Protein AF-A0A2A4XUD4-F1 (afdb_monomer_lite)

Radius of gyration: 31.16 Å; chains: 1; bounding box: 104×44×45 Å

Foldseek 3Di:
DLVVVCVVQVVAQPPNRDGDDDDDDAQVCLVVQLSNCLVVVHHDDDDDDPPRHHPDDRPDHDHDVDDDDPDDPDDPDPPDPPDPDDDDDPDDDDDDDDD

pLDDT: mean 74.46, std 14.63, range [39.81, 90.88]

Secondary structure (DSSP, 8-state):
-HHHHHHHHTTSS-TT----------GGGHHHHHHHHHHHTSPPPP---TT---SSPPPPP----S-----PPPPP----------S------------

Structure (mmCIF, N/CA/C/O backbone):
data_AF-A0A2A4XUD4-F1
#
_entry.id   AF-A0A2A4XUD4-F1
#
loop_
_atom_site.group_PDB
_atom_site.id
_atom_site.type_symbol
_atom_site.label_atom_id
_atom_site.label_alt_id
_atom_site.label_comp_id
_atom_site.label_asym_id
_atom_site.label_entity_id
_atom_site.label_seq_id
_atom_site.pdbx_PDB_ins_code
_atom_site.Cartn_x
_atom_site.Cartn_y
_atom_site.Cartn_z
_atom_site.occupancy
_atom_site.B_iso_or_equiv
_atom_site.auth_seq_id
_atom_site.auth_comp_id
_atom_site.auth_asym_id
_atom_site.auth_atom_id
_atom_site.pdbx_PDB_model_num
ATOM 1 N N . VAL A 1 1 ? 3.658 8.455 -0.691 1.00 67.44 1 VAL A N 1
ATOM 2 C CA . VAL A 1 1 ? 2.889 7.699 -1.723 1.00 67.44 1 VAL A CA 1
ATOM 3 C C . VAL A 1 1 ? 2.157 6.540 -1.074 1.00 67.44 1 VAL A C 1
ATOM 5 O O . VAL A 1 1 ? 0.948 6.453 -1.224 1.00 67.44 1 VAL A O 1
ATOM 8 N N . ALA A 1 2 ? 2.845 5.697 -0.297 1.00 75.06 2 ALA A N 1
ATOM 9 C CA . ALA A 1 2 ? 2.193 4.618 0.443 1.00 75.06 2 ALA A CA 1
ATOM 10 C C . ALA A 1 2 ? 1.101 5.128 1.407 1.00 75.06 2 ALA A C 1
ATOM 12 O O . ALA A 1 2 ? 0.048 4.512 1.512 1.00 75.06 2 ALA A O 1
ATOM 13 N N . GLU A 1 3 ? 1.286 6.284 2.054 1.00 83.44 3 GLU A N 1
ATOM 14 C CA . GLU A 1 3 ? 0.257 6.866 2.929 1.00 83.44 3 GLU A CA 1
ATOM 15 C C . GLU A 1 3 ? -0.997 7.297 2.158 1.00 83.44 3 GLU A C 1
ATOM 17 O O . GLU A 1 3 ? -2.118 7.101 2.624 1.00 83.44 3 GLU A O 1
ATOM 22 N N . ASP A 1 4 ? -0.821 7.844 0.953 1.00 88.38 4 ASP A N 1
ATOM 23 C CA . ASP A 1 4 ? -1.934 8.239 0.085 1.00 88.38 4 ASP A CA 1
ATOM 24 C C . ASP A 1 4 ? -2.778 7.024 -0.330 1.00 88.38 4 ASP A C 1
ATOM 26 O O . ASP A 1 4 ? -4.004 7.100 -0.385 1.00 88.38 4 ASP A O 1
ATOM 30 N N . TYR A 1 5 ? -2.149 5.857 -0.505 1.00 88.62 5 TYR A N 1
ATOM 31 C CA . TYR A 1 5 ? -2.864 4.614 -0.787 1.00 88.62 5 TYR A CA 1
ATOM 32 C C . TYR A 1 5 ? -3.908 4.280 0.289 1.00 88.62 5 TYR A C 1
ATOM 34 O O . TYR A 1 5 ? -5.051 3.963 -0.045 1.00 88.62 5 TYR A O 1
ATOM 42 N N . VAL A 1 6 ? -3.559 4.412 1.575 1.00 89.25 6 VAL A N 1
ATOM 43 C CA . VAL A 1 6 ? -4.480 4.143 2.695 1.00 89.25 6 VAL A CA 1
ATOM 44 C C . VAL A 1 6 ? -5.661 5.112 2.678 1.00 89.25 6 VAL A C 1
ATOM 46 O O . VAL A 1 6 ? -6.810 4.690 2.818 1.00 89.25 6 VAL A O 1
ATOM 49 N N . HIS A 1 7 ? -5.403 6.399 2.445 1.00 90.88 7 HIS A N 1
ATOM 50 C CA . HIS A 1 7 ? -6.459 7.409 2.358 1.00 90.88 7 HIS A CA 1
ATOM 51 C C . HIS A 1 7 ? -7.391 7.187 1.160 1.00 90.88 7 HIS A C 1
ATOM 53 O O . HIS A 1 7 ? -8.589 7.466 1.253 1.00 90.88 7 HIS A O 1
ATOM 59 N N . ARG A 1 8 ? -6.870 6.651 0.050 1.00 90.38 8 ARG A N 1
ATOM 60 C CA . ARG A 1 8 ? -7.658 6.312 -1.141 1.00 90.38 8 ARG A CA 1
ATOM 61 C C . ARG A 1 8 ? -8.575 5.120 -0.890 1.00 90.38 8 ARG A C 1
ATOM 63 O O . ARG A 1 8 ? -9.784 5.241 -1.085 1.00 90.38 8 ARG A O 1
ATOM 70 N N . ILE A 1 9 ? -8.040 3.996 -0.410 1.00 90.62 9 ILE A N 1
ATOM 71 C CA . ILE A 1 9 ? -8.855 2.792 -0.172 1.00 90.62 9 ILE A CA 1
ATOM 72 C C . ILE A 1 9 ? -9.804 2.952 1.025 1.00 90.62 9 ILE A C 1
ATOM 74 O O . ILE A 1 9 ? -10.891 2.375 1.023 1.00 90.62 9 ILE A O 1
ATOM 78 N N . GLY A 1 10 ? -9.463 3.810 1.996 1.00 89.50 10 GLY A N 1
ATOM 79 C CA . GLY A 1 10 ? -10.308 4.162 3.147 1.00 89.50 10 GLY A CA 1
ATOM 80 C C . GLY A 1 10 ? -11.590 4.932 2.795 1.00 89.50 10 GLY A C 1
ATOM 81 O O . GLY A 1 10 ? -12.376 5.299 3.674 1.00 89.50 10 GLY A O 1
ATOM 82 N N . ARG A 1 11 ? -11.834 5.205 1.507 1.00 90.06 11 ARG A N 1
ATOM 83 C CA . ARG A 1 11 ? -13.127 5.701 1.013 1.00 90.06 11 ARG A CA 1
ATOM 84 C C . ARG A 1 11 ? -14.147 4.582 0.784 1.00 90.06 11 ARG A C 1
ATOM 86 O O . ARG A 1 11 ? -15.338 4.870 0.768 1.00 90.06 11 ARG A O 1
ATOM 93 N N . THR A 1 12 ? -13.700 3.335 0.651 1.00 90.75 12 THR A N 1
ATOM 94 C CA . THR A 1 12 ? -14.562 2.167 0.408 1.00 90.75 12 THR A CA 1
ATOM 95 C C . THR A 1 12 ? -15.105 1.576 1.721 1.00 90.75 12 THR A C 1
ATOM 97 O O . THR A 1 12 ? -14.492 1.753 2.770 1.00 90.75 12 THR A O 1
ATOM 100 N N . GLY A 1 13 ? -16.262 0.898 1.677 1.00 83.75 13 GLY A N 1
ATOM 101 C CA . GLY A 1 13 ? -16.783 0.066 2.779 1.00 83.75 13 GLY A CA 1
ATOM 102 C C . GLY A 1 13 ? -17.019 0.772 4.127 1.00 83.75 13 GLY A C 1
ATOM 103 O O . GLY A 1 13 ? -16.379 0.442 5.123 1.00 83.75 13 GLY A O 1
ATOM 104 N N . ARG A 1 14 ? -17.935 1.750 4.182 1.00 84.50 14 ARG A N 1
ATOM 105 C CA . ARG A 1 14 ? -18.307 2.468 5.422 1.00 84.50 14 ARG A CA 1
ATOM 106 C C . ARG A 1 14 ? -19.545 1.852 6.083 1.00 84.50 14 ARG A C 1
ATOM 108 O O . ARG A 1 14 ? -20.350 1.222 5.409 1.00 84.50 14 ARG A O 1
ATOM 115 N N . ALA A 1 15 ? -19.699 2.057 7.394 1.00 85.19 15 ALA A N 1
ATOM 116 C CA . ALA A 1 15 ? -20.862 1.609 8.174 1.00 85.19 15 ALA A CA 1
ATOM 117 C C . ALA A 1 15 ? -21.173 0.098 8.050 1.00 85.19 15 ALA A C 1
ATOM 119 O O . ALA A 1 15 ? -22.321 -0.301 7.898 1.00 85.19 15 ALA A O 1
ATOM 120 N N . GLY A 1 16 ? -20.138 -0.748 8.093 1.00 82.94 16 GLY A N 1
ATOM 121 C CA . GLY A 1 16 ? -20.294 -2.207 8.023 1.00 82.94 16 GLY A CA 1
ATOM 122 C C . GLY A 1 16 ? -20.534 -2.764 6.615 1.00 82.94 16 GLY A C 1
ATOM 123 O O . GLY A 1 16 ? -20.592 -3.979 6.453 1.00 82.94 16 GLY A O 1
ATOM 124 N N . ALA A 1 17 ? -20.623 -1.910 5.592 1.00 86.81 17 ALA A N 1
ATOM 125 C CA . ALA A 1 17 ? -20.691 -2.352 4.206 1.00 86.81 17 ALA A CA 1
ATOM 126 C C . ALA A 1 17 ? -19.329 -2.864 3.711 1.00 86.81 17 ALA A C 1
ATOM 128 O O . ALA A 1 17 ? -18.272 -2.340 4.068 1.00 86.81 17 ALA A O 1
ATOM 129 N N . THR A 1 18 ? -19.348 -3.858 2.826 1.00 89.62 18 THR A N 1
ATOM 130 C CA . THR A 1 18 ? -18.143 -4.343 2.146 1.00 89.62 18 THR A CA 1
ATOM 131 C C . THR A 1 18 ? -17.711 -3.369 1.049 1.00 89.62 18 THR A C 1
ATOM 133 O O . THR A 1 18 ? -18.541 -2.889 0.281 1.00 89.62 18 THR A O 1
ATOM 136 N N . GLY A 1 19 ? -16.409 -3.101 0.946 1.00 89.06 19 GLY A N 1
ATOM 137 C CA . GLY A 1 19 ? -15.805 -2.310 -0.128 1.00 89.06 19 GLY A CA 1
ATOM 138 C C . GLY A 1 19 ? -14.719 -3.099 -0.855 1.00 89.06 19 GLY A C 1
ATOM 139 O O . GLY A 1 19 ? -14.093 -3.978 -0.263 1.00 89.06 19 GLY A O 1
ATOM 140 N N . GLN A 1 20 ? -14.489 -2.788 -2.130 1.00 89.81 20 GLN A N 1
ATOM 141 C CA . GLN A 1 20 ? -13.402 -3.365 -2.921 1.00 89.81 20 GLN A CA 1
ATOM 142 C C . GLN A 1 20 ? -12.502 -2.260 -3.471 1.00 89.81 20 GLN A C 1
ATOM 144 O O . GLN A 1 20 ? -12.980 -1.202 -3.879 1.00 89.81 20 GLN A O 1
ATOM 149 N N . ALA A 1 21 ? -11.198 -2.527 -3.492 1.00 90.44 21 ALA A N 1
ATOM 150 C CA . ALA A 1 21 ? -10.192 -1.673 -4.104 1.00 90.44 21 ALA A CA 1
ATOM 151 C C . ALA A 1 21 ? -9.284 -2.536 -4.983 1.00 90.44 21 ALA A C 1
ATOM 153 O O . ALA A 1 21 ? -8.747 -3.543 -4.518 1.00 90.44 21 ALA A O 1
ATOM 154 N N . VAL A 1 22 ? -9.133 -2.140 -6.247 1.00 89.25 22 VAL A N 1
ATOM 155 C CA . VAL A 1 22 ? -8.293 -2.820 -7.238 1.00 89.25 22 VAL A CA 1
ATOM 156 C C . VAL A 1 22 ? -7.180 -1.867 -7.650 1.00 89.25 22 VAL A C 1
ATOM 158 O O . VAL A 1 22 ? -7.437 -0.702 -7.952 1.00 89.25 22 VAL A O 1
ATOM 161 N N . SER A 1 23 ? -5.950 -2.371 -7.651 1.00 87.69 23 SER A N 1
ATOM 162 C CA . SER A 1 23 ? -4.754 -1.624 -8.033 1.00 87.69 23 SER A CA 1
ATOM 163 C C . SER A 1 23 ? -4.148 -2.276 -9.264 1.00 87.69 23 SER A C 1
ATOM 165 O O . SER A 1 23 ? -3.882 -3.476 -9.250 1.00 87.69 23 SER A O 1
ATOM 167 N N . LEU A 1 24 ? -3.930 -1.487 -10.313 1.00 88.56 24 LEU A N 1
ATOM 168 C CA . LEU 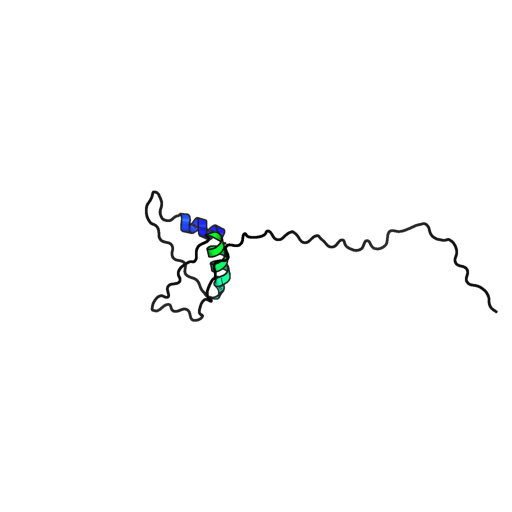A 1 24 ? -3.162 -1.904 -11.482 1.00 88.56 24 LEU A CA 1
ATOM 169 C C . LEU A 1 24 ? -1.694 -1.588 -11.200 1.00 88.56 24 LEU A C 1
ATOM 171 O O . LEU A 1 24 ? -1.396 -0.481 -10.755 1.00 88.56 24 LEU A O 1
ATOM 175 N N . VAL A 1 25 ? -0.809 -2.566 -11.383 1.00 84.69 25 VAL A N 1
ATOM 176 C CA . VAL A 1 25 ? 0.612 -2.436 -11.033 1.00 84.69 25 VAL A CA 1
ATOM 177 C C . VAL A 1 25 ? 1.463 -3.042 -12.139 1.00 84.69 25 VAL A C 1
ATOM 179 O O . VAL A 1 25 ? 1.173 -4.140 -12.612 1.00 84.69 25 VAL A O 1
ATOM 182 N N . SER A 1 26 ? 2.525 -2.338 -12.513 1.00 85.50 26 SER A N 1
ATOM 183 C CA . SER A 1 26 ? 3.542 -2.795 -13.463 1.00 85.50 26 SER A CA 1
ATOM 184 C C . SER A 1 26 ? 4.831 -3.253 -12.761 1.00 85.50 26 SER A C 1
ATOM 186 O O . SER A 1 26 ? 5.020 -3.044 -11.559 1.00 85.50 26 SER A O 1
ATOM 188 N N . ALA A 1 27 ? 5.753 -3.869 -13.508 1.00 83.12 27 ALA A N 1
ATOM 189 C CA . ALA A 1 27 ? 7.050 -4.290 -12.972 1.00 83.12 27 ALA A CA 1
ATOM 190 C C . ALA A 1 27 ? 7.882 -3.109 -12.426 1.00 83.12 27 ALA A C 1
ATOM 192 O O . ALA A 1 27 ? 8.589 -3.260 -11.436 1.00 83.12 27 ALA A O 1
ATOM 193 N N . ASP A 1 28 ? 7.752 -1.900 -12.966 1.00 84.88 28 ASP A N 1
ATOM 194 C CA . ASP A 1 28 ? 8.526 -0.749 -12.475 1.00 84.88 28 ASP A CA 1
ATOM 195 C C . ASP A 1 28 ? 8.058 -0.261 -11.089 1.00 84.88 28 ASP A C 1
ATOM 197 O O . ASP A 1 28 ? 8.798 0.379 -10.334 1.00 84.88 28 ASP A O 1
ATOM 201 N N . GLU A 1 29 ? 6.833 -0.618 -10.699 1.00 87.38 29 GLU A N 1
ATOM 202 C CA . GLU A 1 29 ? 6.163 -0.136 -9.488 1.00 87.38 29 GLU A CA 1
ATOM 203 C C . GLU A 1 29 ? 6.249 -1.120 -8.310 1.00 87.38 29 GLU A C 1
ATOM 205 O O . GLU A 1 29 ? 5.702 -0.858 -7.235 1.00 87.38 29 GLU A O 1
ATOM 210 N N . ILE A 1 30 ? 6.995 -2.226 -8.441 1.00 86.31 30 ILE A N 1
ATOM 211 C CA . ILE A 1 30 ? 7.146 -3.256 -7.388 1.00 86.31 30 ILE A CA 1
ATOM 212 C C . ILE A 1 30 ? 7.558 -2.648 -6.046 1.00 86.31 30 ILE A C 1
ATOM 214 O O . ILE A 1 30 ? 7.096 -3.075 -4.984 1.00 86.31 30 ILE A O 1
ATOM 218 N N . LYS A 1 31 ? 8.440 -1.644 -6.072 1.00 86.81 31 LYS A N 1
ATOM 219 C CA . LYS A 1 31 ? 8.898 -0.970 -4.855 1.00 86.81 31 LYS A CA 1
ATOM 220 C C . LYS A 1 31 ? 7.742 -0.285 -4.127 1.00 86.81 31 LYS A C 1
ATOM 222 O O . LYS A 1 31 ? 7.635 -0.406 -2.910 1.00 86.81 31 LYS A O 1
ATOM 227 N N . GLN A 1 32 ? 6.866 0.387 -4.871 1.00 88.69 32 GLN A N 1
ATOM 228 C CA . GLN A 1 32 ? 5.687 1.044 -4.313 1.00 88.69 32 GLN A CA 1
ATOM 229 C C . GLN A 1 32 ? 4.696 0.013 -3.768 1.00 88.69 32 GLN A C 1
ATOM 231 O O . GLN A 1 32 ? 4.206 0.184 -2.654 1.00 88.69 32 GLN A O 1
ATOM 236 N N . LEU A 1 33 ? 4.467 -1.082 -4.504 1.00 88.06 33 LEU A N 1
ATOM 237 C CA . LEU A 1 33 ? 3.644 -2.202 -4.041 1.00 88.06 33 LEU A CA 1
ATOM 238 C C . LEU A 1 33 ? 4.173 -2.766 -2.715 1.00 88.06 33 LEU A C 1
ATOM 240 O O . LEU A 1 33 ? 3.416 -2.916 -1.762 1.00 88.06 33 LEU A O 1
ATOM 244 N N . THR A 1 34 ? 5.481 -3.002 -2.625 1.00 86.94 34 THR A N 1
ATOM 245 C CA . THR A 1 34 ? 6.122 -3.533 -1.414 1.00 86.94 34 THR A CA 1
ATOM 246 C C . THR A 1 34 ? 5.975 -2.565 -0.237 1.00 86.94 34 THR A C 1
ATOM 248 O O . THR A 1 34 ? 5.665 -2.982 0.877 1.00 86.94 34 THR A O 1
ATOM 251 N N . ASP A 1 35 ? 6.168 -1.261 -0.458 1.00 87.75 35 ASP A N 1
ATOM 252 C CA . ASP A 1 35 ? 5.995 -0.246 0.586 1.00 87.75 35 ASP A CA 1
ATOM 253 C C . ASP A 1 35 ? 4.535 -0.160 1.069 1.00 87.75 35 ASP A C 1
ATOM 255 O O . ASP A 1 35 ? 4.291 -0.041 2.272 1.00 87.75 35 ASP A O 1
ATOM 259 N N . ILE A 1 36 ? 3.565 -0.293 0.158 1.00 88.81 36 ILE A N 1
ATOM 260 C CA . ILE A 1 36 ? 2.136 -0.370 0.482 1.00 88.81 36 ILE A CA 1
ATOM 261 C C . ILE A 1 36 ? 1.833 -1.614 1.323 1.00 88.81 36 ILE A C 1
ATOM 263 O O . ILE A 1 36 ? 1.236 -1.485 2.390 1.00 88.81 36 ILE A O 1
ATOM 267 N N . GLU A 1 37 ? 2.266 -2.802 0.889 1.00 88.88 37 GLU A N 1
ATOM 268 C CA . GLU A 1 37 ? 2.046 -4.072 1.599 1.00 88.88 37 GLU A CA 1
ATOM 269 C C . GLU A 1 37 ? 2.636 -4.044 3.012 1.00 88.88 37 GLU A C 1
ATOM 271 O O . GLU A 1 37 ? 2.009 -4.507 3.969 1.00 88.88 37 GLU A O 1
ATOM 276 N N . ARG A 1 38 ? 3.814 -3.431 3.169 1.00 87.31 38 ARG A N 1
ATOM 277 C CA . ARG A 1 38 ? 4.446 -3.210 4.476 1.00 87.31 38 ARG A CA 1
ATOM 278 C C . ARG A 1 38 ? 3.643 -2.254 5.352 1.00 87.31 38 ARG A C 1
ATOM 280 O O . ARG A 1 38 ? 3.514 -2.507 6.550 1.00 87.31 38 ARG A O 1
ATOM 287 N N . LEU A 1 39 ? 3.093 -1.184 4.778 1.00 86.94 39 LEU A N 1
ATOM 288 C CA . LEU A 1 39 ? 2.287 -0.204 5.506 1.00 86.94 39 LEU A CA 1
ATOM 289 C C . LEU A 1 39 ? 0.964 -0.807 5.999 1.00 86.94 39 LEU A C 1
ATOM 291 O O . LEU A 1 39 ? 0.622 -0.662 7.172 1.00 86.94 39 LEU A O 1
ATOM 295 N N . ILE A 1 40 ? 0.246 -1.523 5.128 1.00 87.00 40 ILE A N 1
ATOM 296 C CA . ILE A 1 40 ? -1.032 -2.174 5.465 1.00 87.00 40 ILE A CA 1
ATOM 297 C C . ILE A 1 40 ? -0.846 -3.514 6.197 1.00 87.00 40 ILE A C 1
ATOM 299 O O . ILE A 1 40 ? -1.820 -4.083 6.691 1.00 87.00 40 ILE A O 1
ATOM 303 N N . LYS A 1 41 ? 0.397 -4.017 6.266 1.00 86.44 41 LYS A N 1
ATOM 304 C CA . LYS A 1 41 ? 0.806 -5.304 6.857 1.00 86.44 41 LYS A CA 1
ATOM 305 C C . LYS A 1 41 ? 0.062 -6.513 6.276 1.00 86.44 41 LYS A C 1
ATOM 307 O O . LYS A 1 41 ? -0.223 -7.473 6.991 1.00 86.44 41 LYS A O 1
ATOM 312 N N . LYS A 1 42 ? -0.270 -6.467 4.986 1.00 85.31 42 LYS A N 1
ATOM 313 C CA . LYS A 1 42 ? -0.986 -7.526 4.261 1.00 85.31 42 LYS A CA 1
ATOM 314 C C . LYS A 1 42 ? -0.400 -7.671 2.862 1.00 85.31 42 LYS A C 1
ATOM 316 O O . LYS A 1 42 ? -0.0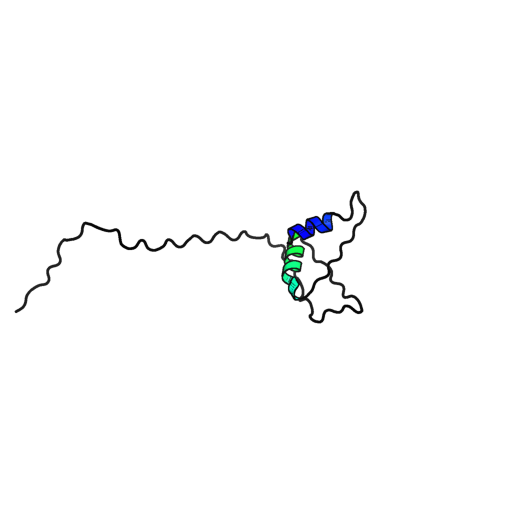53 -6.670 2.246 1.00 85.31 42 LYS A O 1
ATOM 321 N N . LEU A 1 43 ? -0.327 -8.908 2.375 1.00 87.00 43 LEU A N 1
ATOM 322 C CA . LEU A 1 43 ? 0.005 -9.195 0.979 1.00 87.00 43 LEU A CA 1
ATOM 323 C C . LEU A 1 43 ? -1.231 -9.003 0.110 1.00 87.00 43 LEU A C 1
ATOM 325 O O . LEU A 1 43 ? -2.314 -9.477 0.462 1.00 87.00 43 LEU A O 1
ATOM 329 N N . ILE A 1 44 ? -1.062 -8.324 -1.020 1.00 86.00 44 ILE A N 1
ATOM 330 C CA . ILE A 1 44 ? -2.131 -8.134 -1.996 1.0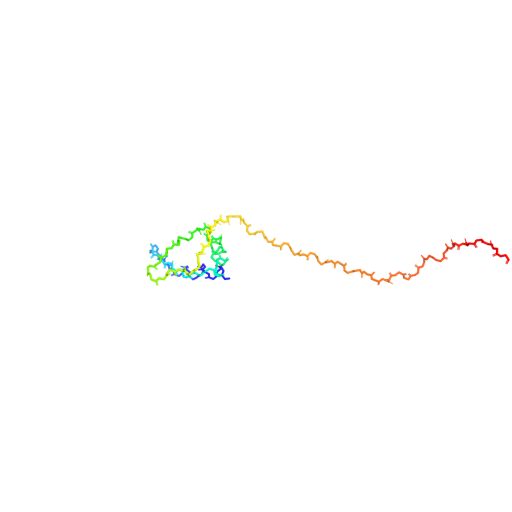0 86.00 44 ILE A CA 1
ATOM 331 C C . ILE A 1 44 ? -2.061 -9.289 -2.994 1.00 86.00 44 ILE A C 1
ATOM 333 O O . ILE A 1 44 ? -1.036 -9.526 -3.633 1.00 86.00 44 ILE A O 1
ATOM 337 N N . THR A 1 45 ? -3.160 -10.033 -3.130 1.00 84.62 45 THR A N 1
ATOM 338 C CA . THR A 1 45 ? -3.239 -11.138 -4.089 1.00 84.62 45 THR A CA 1
ATOM 339 C C . THR A 1 45 ? -3.183 -10.599 -5.512 1.00 84.62 45 THR A C 1
ATOM 341 O O . THR A 1 45 ? -4.011 -9.780 -5.908 1.00 84.62 45 THR A O 1
ATOM 344 N N . ARG A 1 46 ? -2.218 -11.091 -6.288 1.00 85.06 46 ARG A N 1
ATOM 345 C CA . ARG A 1 46 ? -2.060 -10.755 -7.703 1.00 85.06 46 ARG A CA 1
ATOM 346 C C . ARG A 1 46 ? -2.967 -11.662 -8.519 1.00 85.06 46 ARG A C 1
ATOM 348 O O . ARG A 1 46 ? -2.937 -12.877 -8.331 1.00 85.06 46 ARG A O 1
ATOM 355 N N . LYS A 1 47 ? -3.781 -11.073 -9.388 1.00 83.25 47 LYS A N 1
ATOM 356 C CA . LYS A 1 47 ? -4.633 -11.807 -10.320 1.00 83.25 47 LYS A CA 1
ATOM 357 C C . LYS A 1 47 ? -4.288 -11.344 -11.734 1.00 83.25 47 LYS A C 1
ATOM 359 O O . LYS A 1 47 ? -4.550 -10.174 -12.015 1.00 83.25 47 LYS A O 1
ATOM 364 N N . PRO A 1 48 ? -3.673 -12.195 -12.574 1.00 80.56 48 PRO A N 1
ATOM 365 C CA . PRO A 1 48 ? -3.608 -11.913 -14.001 1.00 80.56 48 PRO A CA 1
ATOM 366 C C . PRO A 1 48 ? -5.036 -11.855 -14.558 1.00 80.56 48 PRO A C 1
ATOM 368 O O . PRO A 1 48 ? -5.949 -12.489 -14.017 1.00 80.56 48 PRO A O 1
ATOM 371 N N . ILE A 1 49 ? -5.239 -11.016 -15.569 1.00 81.88 49 ILE A N 1
ATOM 372 C CA . ILE A 1 49 ? -6.529 -10.831 -16.232 1.00 81.88 49 ILE A CA 1
ATOM 373 C C . ILE A 1 49 ? -6.317 -11.186 -17.696 1.00 81.88 49 ILE A C 1
ATOM 375 O O . ILE A 1 49 ? -5.461 -10.586 -18.347 1.00 81.88 49 ILE A O 1
ATOM 379 N N . ASP A 1 50 ? -7.138 -12.104 -18.206 1.00 78.25 50 ASP A N 1
ATOM 380 C CA . ASP A 1 50 ? -7.089 -12.539 -19.599 1.00 78.25 50 ASP A CA 1
ATOM 381 C C . ASP A 1 50 ? -7.129 -11.330 -20.551 1.00 78.25 50 ASP A C 1
ATOM 383 O O . ASP A 1 50 ? -8.007 -10.467 -20.467 1.00 78.25 50 ASP A O 1
ATOM 387 N N . GLY A 1 51 ? -6.150 -11.255 -21.455 1.00 80.19 51 GLY A N 1
ATOM 388 C CA . GLY A 1 51 ? -5.986 -10.141 -22.398 1.00 80.19 51 GLY A CA 1
ATOM 389 C C . GLY A 1 51 ? -5.170 -8.951 -21.874 1.00 80.19 51 GLY A C 1
ATOM 390 O O . GLY A 1 51 ? -4.850 -8.059 -22.655 1.00 80.19 51 GLY A O 1
ATOM 391 N N . PHE A 1 52 ? -4.779 -8.953 -20.597 1.00 75.12 52 PHE A N 1
ATOM 392 C CA . PHE A 1 52 ? -3.914 -7.947 -19.965 1.00 75.12 52 PHE A CA 1
ATOM 393 C C . PHE A 1 52 ? -2.740 -8.596 -19.221 1.00 75.12 52 PHE A C 1
ATOM 395 O O . PHE A 1 52 ? -2.383 -8.198 -18.109 1.00 75.12 52 PHE A O 1
ATOM 402 N N . GLU A 1 53 ? -2.126 -9.602 -19.842 1.00 76.38 53 GLU A N 1
ATOM 403 C CA . GLU A 1 53 ? -0.952 -10.260 -19.277 1.00 76.38 53 GLU A CA 1
ATOM 404 C C . GLU A 1 53 ? 0.257 -9.308 -19.266 1.00 76.38 53 GLU A C 1
ATOM 406 O O . GLU A 1 53 ? 0.568 -8.677 -20.286 1.00 76.38 53 GLU A O 1
ATOM 411 N N . PRO A 1 54 ? 0.954 -9.166 -18.127 1.00 70.69 54 PRO A N 1
ATOM 412 C CA . PRO A 1 54 ? 2.129 -8.319 -18.049 1.00 70.69 54 PRO A CA 1
ATOM 413 C C . PRO A 1 54 ? 3.279 -8.906 -18.879 1.00 70.69 54 PRO A C 1
ATOM 415 O O . PRO A 1 54 ? 3.639 -10.069 -18.743 1.00 70.69 54 PRO A O 1
ATOM 418 N N . VAL A 1 55 ? 3.912 -8.068 -19.707 1.00 73.69 55 VAL A N 1
ATOM 419 C CA . VAL A 1 55 ? 5.092 -8.445 -20.518 1.00 73.69 55 VAL A CA 1
ATOM 420 C C . VAL A 1 55 ? 6.300 -8.801 -19.636 1.00 73.69 55 VAL A C 1
ATOM 422 O O . VAL A 1 55 ? 7.167 -9.580 -20.029 1.00 73.69 55 VAL A O 1
ATOM 425 N N . HIS A 1 56 ? 6.354 -8.233 -18.429 1.00 73.88 56 HIS A N 1
ATOM 426 C CA . HIS A 1 56 ? 7.363 -8.521 -17.418 1.00 73.88 56 HIS A CA 1
ATOM 427 C C . HIS A 1 56 ? 6.696 -8.987 -16.129 1.00 73.88 56 HIS A C 1
ATOM 429 O O . HIS A 1 56 ? 5.933 -8.240 -15.511 1.00 73.88 56 HIS A O 1
ATOM 435 N N . ASP A 1 57 ? 7.029 -10.206 -15.707 1.00 70.19 57 ASP A N 1
ATOM 436 C CA . ASP A 1 57 ? 6.522 -10.776 -14.466 1.00 70.19 57 ASP A CA 1
ATOM 437 C C . ASP A 1 57 ? 6.927 -9.938 -13.255 1.00 70.19 57 ASP A C 1
ATOM 439 O O . ASP A 1 57 ? 8.088 -9.552 -13.077 1.00 70.19 57 ASP A O 1
ATOM 443 N N . LEU A 1 58 ? 5.967 -9.707 -12.358 1.00 69.56 58 LEU A N 1
ATOM 444 C CA . LEU A 1 58 ? 6.280 -9.120 -11.066 1.00 69.56 58 LEU A CA 1
ATOM 445 C C . LEU A 1 58 ? 6.977 -10.178 -10.187 1.00 69.56 58 LEU A C 1
ATOM 447 O O . LEU A 1 58 ? 6.366 -11.204 -9.870 1.00 69.56 58 LEU A O 1
ATOM 451 N N . PRO A 1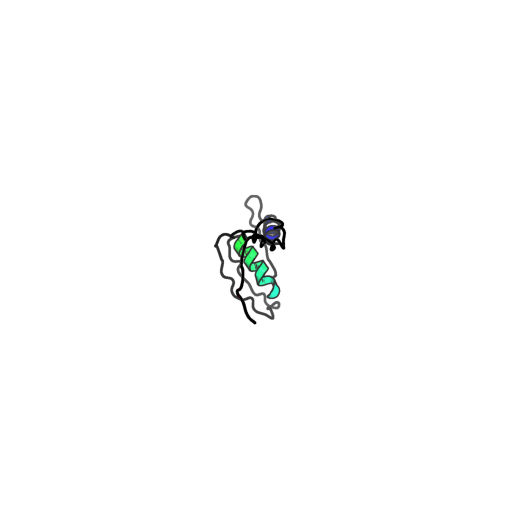 59 ? 8.192 -9.926 -9.672 1.00 70.50 59 PRO A N 1
ATOM 452 C CA . PRO A 1 59 ? 8.865 -10.818 -8.741 1.00 70.50 59 PRO A CA 1
ATOM 453 C C . PRO A 1 59 ? 8.032 -10.989 -7.470 1.00 70.50 59 PRO A C 1
ATOM 455 O O . PRO A 1 59 ? 7.289 -10.089 -7.051 1.00 70.50 59 PRO A O 1
ATOM 458 N N . ALA A 1 60 ? 8.133 -12.164 -6.854 1.00 68.38 60 ALA A N 1
ATOM 459 C CA . ALA A 1 60 ? 7.373 -12.497 -5.656 1.00 68.38 60 ALA A CA 1
ATOM 460 C C . ALA A 1 60 ? 7.662 -11.493 -4.527 1.00 68.38 60 ALA A C 1
ATOM 462 O O . ALA A 1 60 ? 8.809 -11.320 -4.111 1.00 68.38 60 ALA A O 1
ATOM 463 N N . SER A 1 61 ? 6.616 -10.837 -4.018 1.00 68.00 61 SER A N 1
ATOM 464 C CA . SER A 1 61 ? 6.734 -10.004 -2.820 1.00 68.00 61 SER A CA 1
ATOM 465 C C . SER A 1 61 ? 6.701 -10.893 -1.579 1.00 68.00 61 SER A C 1
ATOM 467 O O . SER A 1 61 ? 5.858 -11.783 -1.459 1.00 68.00 61 SER A O 1
ATOM 469 N N . ARG A 1 62 ? 7.624 -10.655 -0.644 1.00 71.31 62 ARG A N 1
ATOM 470 C CA . ARG A 1 62 ? 7.595 -11.239 0.701 1.00 71.31 62 ARG A CA 1
ATOM 471 C C . ARG A 1 62 ? 7.263 -10.128 1.683 1.00 71.31 62 ARG A C 1
ATOM 473 O O . ARG A 1 62 ? 7.959 -9.116 1.725 1.00 71.31 62 ARG A O 1
ATOM 480 N N . LEU A 1 63 ? 6.233 -10.342 2.499 1.00 72.50 63 LEU A N 1
ATOM 481 C CA . LEU A 1 6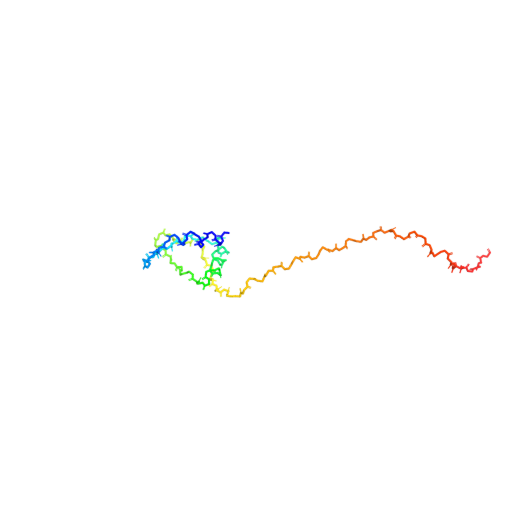3 ? 5.812 -9.367 3.498 1.00 72.50 63 LEU A CA 1
ATOM 482 C C . LEU A 1 63 ? 6.911 -9.182 4.547 1.00 72.50 63 LEU A C 1
ATOM 484 O O . LEU A 1 63 ? 7.147 -10.060 5.377 1.00 72.50 63 LEU A O 1
ATOM 488 N N . ASP A 1 64 ? 7.572 -8.030 4.519 1.00 71.38 64 ASP A N 1
ATOM 489 C CA . ASP A 1 64 ? 8.530 -7.645 5.549 1.00 71.38 64 ASP A CA 1
ATOM 490 C C . ASP A 1 64 ? 7.820 -6.873 6.666 1.00 71.38 64 ASP A C 1
ATOM 492 O O . ASP A 1 64 ? 7.619 -5.660 6.587 1.00 71.38 64 ASP A O 1
ATOM 496 N N . THR A 1 65 ? 7.445 -7.585 7.727 1.00 70.75 65 THR A N 1
ATOM 497 C CA . THR A 1 65 ? 6.792 -7.022 8.919 1.00 70.75 65 THR A CA 1
ATOM 498 C C . THR A 1 65 ? 7.750 -6.292 9.862 1.00 70.75 65 THR A C 1
ATOM 500 O O . THR A 1 65 ? 7.312 -5.788 10.901 1.00 70.75 65 THR A O 1
ATOM 503 N N . ARG A 1 66 ? 9.049 -6.194 9.538 1.00 74.50 66 ARG A N 1
ATOM 504 C CA . ARG A 1 66 ? 10.008 -5.487 10.395 1.00 74.50 66 ARG A CA 1
ATOM 505 C C . ARG A 1 66 ? 9.653 -3.996 10.482 1.00 74.50 66 ARG A C 1
ATOM 507 O O . ARG A 1 66 ? 9.404 -3.359 9.453 1.00 74.50 66 ARG A O 1
ATOM 514 N N . PRO A 1 67 ? 9.677 -3.404 11.692 1.00 67.00 67 PRO A N 1
ATOM 515 C CA . PRO A 1 67 ? 9.385 -1.990 11.873 1.00 67.00 67 PRO A CA 1
ATOM 516 C C . PRO A 1 67 ? 10.371 -1.125 11.084 1.00 67.00 67 PRO A C 1
ATOM 518 O O . PRO A 1 67 ? 11.574 -1.407 11.030 1.00 67.00 67 PRO A O 1
ATOM 521 N N . PHE A 1 68 ? 9.855 -0.060 10.469 1.00 67.94 68 PHE A N 1
ATOM 522 C CA . PHE A 1 68 ? 10.657 0.886 9.704 1.00 67.94 68 PHE A CA 1
ATOM 523 C C . PHE A 1 68 ? 11.633 1.585 10.662 1.00 67.94 68 PHE A C 1
ATOM 525 O O . PHE A 1 68 ? 11.242 2.448 11.445 1.00 67.94 68 PHE A O 1
ATOM 532 N N . LYS A 1 69 ? 12.909 1.178 10.664 1.00 70.75 69 LYS A N 1
ATOM 533 C CA . LYS A 1 69 ? 13.922 1.841 11.492 1.00 70.75 69 LYS A CA 1
ATOM 534 C C . LYS A 1 69 ? 14.190 3.232 10.908 1.00 70.75 69 LYS A C 1
ATOM 536 O O . LYS A 1 69 ? 14.593 3.311 9.743 1.00 70.75 69 LYS A O 1
ATOM 541 N N . PRO A 1 70 ? 14.020 4.319 11.680 1.00 70.19 70 PRO A N 1
ATOM 542 C CA . PRO A 1 70 ? 14.385 5.644 11.206 1.00 70.19 70 PRO A CA 1
ATOM 543 C C . PRO A 1 70 ? 15.885 5.661 10.897 1.00 70.19 70 PRO A C 1
ATOM 545 O O . PRO A 1 70 ? 16.711 5.250 11.721 1.00 70.19 70 PRO A O 1
ATOM 548 N N . LYS A 1 71 ? 16.253 6.109 9.691 1.00 72.88 71 LYS A N 1
ATOM 549 C CA . LYS A 1 71 ? 17.661 6.340 9.352 1.00 72.88 71 LYS A CA 1
ATOM 550 C C . LYS A 1 71 ? 18.167 7.449 10.269 1.00 72.88 71 LYS A C 1
ATOM 552 O O . LYS A 1 71 ? 17.750 8.595 10.136 1.00 72.88 71 LYS A O 1
ATOM 557 N N . LYS A 1 72 ? 19.052 7.103 11.211 1.00 76.00 72 LYS A N 1
ATOM 558 C CA . LYS A 1 72 ? 19.725 8.099 12.051 1.00 76.00 72 LYS A CA 1
ATOM 559 C C . LYS A 1 72 ? 20.434 9.107 11.133 1.00 76.00 72 LYS A C 1
ATOM 561 O O . LYS A 1 72 ? 21.106 8.667 10.193 1.00 76.00 72 LYS A O 1
ATOM 566 N N . PRO A 1 73 ? 20.298 10.422 11.373 1.00 76.12 73 PRO A N 1
ATOM 567 C CA . PRO A 1 73 ? 20.985 11.426 10.573 1.00 76.12 73 PRO A CA 1
ATOM 568 C C . PRO A 1 73 ? 22.492 11.156 10.614 1.00 76.12 73 PRO A C 1
ATOM 570 O O . PRO A 1 73 ? 23.066 10.925 11.683 1.00 76.12 73 PRO A O 1
ATOM 573 N N . LYS A 1 74 ? 23.136 11.132 9.439 1.00 75.25 74 LYS A N 1
ATOM 574 C CA . LYS A 1 74 ? 24.596 11.035 9.354 1.00 75.25 74 LYS A CA 1
ATOM 575 C C . LYS A 1 74 ? 25.166 12.270 10.048 1.00 75.25 74 LYS A C 1
ATOM 577 O O . LYS A 1 74 ? 24.909 13.384 9.600 1.00 75.25 74 LYS A O 1
ATOM 582 N N . LYS A 1 75 ? 25.914 12.076 11.142 1.00 74.81 75 LYS A N 1
ATOM 583 C CA . LYS A 1 75 ? 26.646 13.170 11.792 1.00 74.81 75 LYS A CA 1
ATOM 584 C C . LYS A 1 75 ? 27.514 13.860 10.729 1.00 74.81 75 LYS A C 1
ATOM 586 O O . LYS A 1 75 ? 28.225 13.144 10.014 1.00 74.81 75 LYS A O 1
ATOM 591 N N . PRO A 1 76 ? 27.467 15.196 10.599 1.00 69.00 76 PRO A N 1
ATOM 592 C CA . PRO A 1 76 ? 28.389 15.898 9.722 1.00 69.00 76 PRO A CA 1
ATOM 593 C C . PRO A 1 76 ? 29.815 15.580 10.183 1.00 69.00 76 PRO A C 1
ATOM 595 O O . PRO A 1 76 ? 30.126 15.674 11.372 1.00 69.00 76 PRO A O 1
ATOM 598 N N . LYS A 1 77 ? 30.670 15.140 9.252 1.00 65.50 77 LYS A N 1
ATOM 599 C CA . LYS A 1 77 ? 32.109 15.052 9.512 1.00 65.50 77 LYS A CA 1
ATOM 600 C C . LYS A 1 77 ? 32.572 16.476 9.806 1.00 65.50 77 LYS A C 1
ATOM 602 O O . LYS A 1 77 ? 32.451 17.335 8.938 1.00 65.50 77 LYS A O 1
ATOM 607 N N . ALA A 1 78 ? 33.034 16.724 11.029 1.00 62.53 78 ALA A N 1
ATOM 608 C CA . ALA A 1 78 ? 33.671 17.981 11.384 1.00 62.53 78 ALA A CA 1
ATOM 609 C C . ALA A 1 78 ? 34.832 18.206 10.407 1.00 62.53 78 ALA A C 1
ATOM 611 O O . ALA A 1 78 ? 35.766 17.405 10.362 1.00 62.53 78 ALA A O 1
ATOM 612 N N . GLY A 1 79 ? 34.714 19.241 9.574 1.00 53.19 79 GLY A N 1
ATOM 613 C CA . GLY A 1 79 ? 35.796 19.689 8.711 1.00 53.19 79 GLY A CA 1
ATOM 614 C C . GLY A 1 79 ? 37.013 20.025 9.565 1.00 53.19 79 GLY A C 1
ATOM 615 O O . GLY A 1 79 ? 36.878 20.571 10.664 1.00 53.19 79 GLY A O 1
ATOM 616 N N . HIS A 1 80 ? 38.187 19.642 9.072 1.00 55.69 80 HIS A N 1
ATOM 617 C CA . HIS A 1 80 ? 39.470 20.021 9.639 1.00 55.69 80 HIS A CA 1
ATOM 618 C C . HIS A 1 80 ? 39.485 21.532 9.908 1.00 55.69 80 HIS A C 1
ATOM 620 O O . HIS A 1 80 ? 39.290 22.339 9.002 1.00 55.69 80 HIS A O 1
ATOM 626 N N . ARG A 1 81 ? 39.683 21.914 11.175 1.00 52.78 81 ARG A N 1
ATOM 627 C CA . ARG A 1 81 ? 40.079 23.276 11.536 1.00 52.78 81 ARG A CA 1
ATOM 628 C C . ARG A 1 81 ? 41.516 23.454 11.067 1.00 52.78 81 ARG A C 1
ATOM 630 O O . ARG A 1 81 ? 42.448 23.126 11.798 1.00 52.78 81 ARG A O 1
ATOM 637 N N . ASP A 1 82 ? 41.672 23.948 9.849 1.00 54.78 82 ASP A N 1
ATOM 638 C CA . ASP A 1 82 ? 42.945 24.462 9.377 1.00 54.78 82 ASP A CA 1
ATOM 639 C C . ASP A 1 82 ? 43.350 25.665 10.245 1.00 54.78 82 ASP A C 1
ATOM 641 O O . ASP A 1 82 ? 42.736 26.730 10.232 1.00 54.78 82 ASP A O 1
ATOM 645 N N . GLY A 1 83 ? 44.393 25.460 11.050 1.00 56.53 83 GLY A N 1
ATOM 646 C CA . GLY A 1 83 ? 45.467 26.447 11.141 1.00 56.53 83 GLY A CA 1
ATOM 647 C C . GLY A 1 83 ? 45.385 27.574 12.173 1.00 56.53 83 GLY A C 1
ATOM 648 O O . GLY A 1 83 ? 46.223 28.464 12.099 1.00 56.53 83 GLY A O 1
ATOM 649 N N . GLN A 1 84 ? 44.487 27.565 13.163 1.00 58.97 84 GLN A N 1
ATOM 650 C CA . GLN A 1 84 ? 44.581 28.509 14.295 1.00 58.97 84 GLN A CA 1
ATOM 651 C C . GLN A 1 84 ? 45.305 27.887 15.500 1.00 58.97 84 GLN A C 1
ATOM 653 O O . GLN A 1 84 ? 44.682 27.453 16.467 1.00 58.97 84 GLN A O 1
ATOM 658 N N . ARG A 1 85 ? 46.642 27.864 15.444 1.00 48.50 85 ARG A N 1
ATOM 659 C CA . ARG A 1 85 ? 47.518 27.893 16.630 1.00 48.50 85 ARG A CA 1
ATOM 660 C C . ARG A 1 85 ? 48.692 28.827 16.366 1.00 48.50 85 ARG A C 1
ATOM 662 O O . ARG A 1 85 ? 49.785 28.413 15.994 1.00 48.50 85 ARG A O 1
ATOM 669 N N . SER A 1 86 ? 48.409 30.106 16.554 1.00 50.03 86 SER A N 1
ATOM 670 C CA . SER A 1 86 ? 49.403 31.133 16.828 1.00 50.03 86 SER A CA 1
ATOM 671 C C . SER A 1 86 ? 49.897 30.963 18.265 1.00 50.03 86 SER A C 1
ATOM 673 O O . SER A 1 86 ? 49.080 30.808 19.170 1.00 50.03 86 SER A O 1
ATOM 675 N N . GLY A 1 87 ? 51.211 31.057 18.459 1.00 52.81 87 GLY A N 1
ATOM 676 C CA . GLY A 1 87 ? 51.830 31.310 19.759 1.00 52.81 87 GLY A CA 1
ATOM 677 C C . GLY A 1 87 ? 52.245 30.067 20.545 1.00 52.81 87 GLY A C 1
ATOM 678 O O . GLY A 1 87 ? 51.424 29.231 20.894 1.00 52.81 87 GLY A O 1
ATOM 679 N N . GLU A 1 88 ? 53.533 30.039 20.893 1.00 51.00 88 GLU A N 1
ATOM 680 C CA . GLU A 1 88 ? 54.118 29.246 21.983 1.00 51.00 88 GLU A CA 1
ATOM 681 C C . GLU A 1 88 ? 54.595 27.829 21.638 1.00 51.00 88 GLU A C 1
ATOM 683 O O . GLU A 1 88 ? 54.012 26.832 22.041 1.00 51.00 88 GLU A O 1
ATOM 688 N N . ASN A 1 89 ? 55.704 27.748 20.891 1.00 46.03 89 ASN A N 1
ATOM 689 C CA . ASN A 1 89 ? 56.777 26.762 21.115 1.00 46.03 89 ASN A CA 1
ATOM 690 C C . ASN A 1 89 ? 58.021 27.108 20.275 1.00 46.03 89 ASN A C 1
ATOM 692 O O . ASN A 1 89 ? 58.493 26.335 19.448 1.00 46.03 89 ASN A O 1
ATOM 696 N N . ALA A 1 90 ? 58.581 28.298 20.505 1.00 48.97 90 ALA A N 1
ATOM 697 C CA . ALA A 1 90 ? 59.938 28.642 20.083 1.00 48.97 90 ALA A CA 1
ATOM 698 C C . ALA A 1 90 ? 60.904 28.404 21.255 1.00 48.97 90 ALA A C 1
ATOM 700 O O . ALA A 1 90 ? 61.435 29.342 21.843 1.00 48.97 90 ALA A O 1
ATOM 701 N N . ARG A 1 91 ? 61.107 27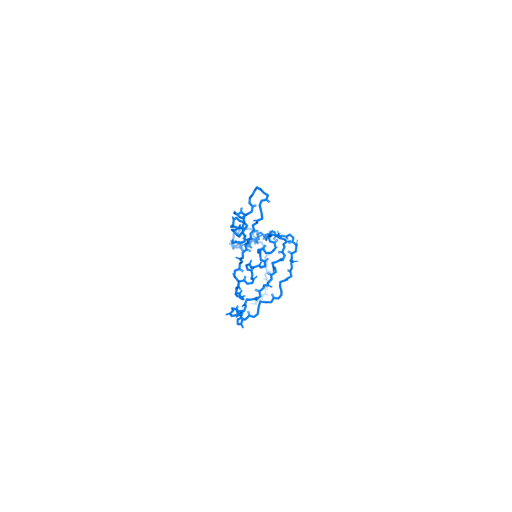.139 21.643 1.00 47.91 91 ARG A N 1
ATOM 702 C CA . ARG A 1 91 ? 62.191 26.756 22.559 1.00 47.91 91 ARG A CA 1
ATOM 703 C C . ARG A 1 91 ? 62.879 25.484 22.088 1.00 47.91 91 ARG A C 1
ATOM 705 O O . ARG A 1 91 ? 62.478 24.375 22.406 1.00 47.91 91 ARG A O 1
ATOM 712 N N . GLY A 1 92 ? 63.978 25.722 21.378 1.00 51.53 92 GLY A N 1
ATOM 713 C CA . GLY A 1 92 ? 65.219 24.987 21.559 1.00 51.53 92 GLY A CA 1
ATOM 714 C C . GLY A 1 92 ? 65.306 23.638 20.873 1.00 51.53 92 GLY A C 1
ATOM 715 O O . GLY A 1 92 ? 65.083 22.632 21.523 1.00 51.53 92 GLY A O 1
ATOM 716 N N . HIS A 1 93 ? 65.819 23.618 19.643 1.00 50.56 93 HIS A N 1
ATOM 717 C CA . HIS A 1 93 ? 66.635 22.511 19.138 1.00 50.56 93 HIS A CA 1
ATOM 718 C C . HIS A 1 93 ? 67.851 23.090 18.398 1.00 50.56 93 HIS A C 1
ATOM 720 O O . HIS A 1 93 ? 67.742 23.619 17.296 1.00 50.56 93 HIS A O 1
ATOM 726 N N . LYS A 1 94 ? 69.019 23.028 19.053 1.00 53.38 94 LYS A N 1
ATOM 727 C CA . LYS A 1 94 ? 70.338 23.210 18.429 1.00 53.38 94 LYS A CA 1
ATOM 728 C C . LYS A 1 94 ? 70.661 21.965 17.593 1.00 53.38 94 LYS A C 1
ATOM 730 O O . LYS A 1 94 ? 70.572 20.870 18.146 1.00 53.38 94 LYS A O 1
ATOM 735 N N . PRO A 1 95 ? 71.198 22.109 16.375 1.00 57.62 95 PRO A N 1
ATOM 736 C CA . PRO A 1 95 ? 72.120 21.130 15.825 1.00 57.62 95 PRO A CA 1
ATOM 737 C C . PRO A 1 95 ? 73.564 21.651 15.866 1.00 57.62 95 PRO A C 1
ATOM 739 O O . PRO A 1 95 ? 73.846 22.839 15.709 1.00 57.62 95 PRO A O 1
ATOM 742 N N . ALA A 1 96 ? 74.480 20.732 16.153 1.00 47.50 96 ALA A N 1
ATOM 743 C CA . ALA A 1 96 ? 75.894 20.965 16.389 1.00 47.50 96 ALA A CA 1
ATOM 744 C C . ALA A 1 96 ? 76.733 21.048 15.093 1.00 47.50 96 ALA A C 1
ATOM 746 O O . ALA A 1 96 ? 76.505 20.304 14.148 1.00 47.50 96 ALA A O 1
ATOM 747 N N . ARG A 1 97 ? 77.737 21.939 15.132 1.00 39.81 97 ARG A N 1
ATOM 748 C CA . ARG A 1 97 ? 79.076 21.953 14.487 1.00 39.81 97 ARG A CA 1
ATOM 749 C C . ARG A 1 97 ? 79.380 21.077 13.250 1.00 39.81 97 ARG A C 1
ATOM 751 O O . ARG A 1 97 ? 79.448 19.858 13.366 1.00 39.81 97 ARG A O 1
ATOM 758 N N . ARG A 1 98 ? 79.895 21.737 12.197 1.00 39.91 98 ARG A N 1
ATOM 759 C CA . ARG A 1 98 ? 81.204 21.570 11.477 1.00 39.91 98 ARG A CA 1
ATOM 760 C C . ARG A 1 98 ? 81.097 22.360 10.155 1.00 39.91 98 ARG A C 1
ATOM 762 O O . ARG A 1 98 ? 80.005 22.412 9.615 1.00 39.91 98 ARG A O 1
ATOM 769 N N . LYS A 1 99 ? 82.112 22.994 9.570 1.00 39.94 99 LYS A N 1
ATOM 770 C CA . LYS A 1 99 ? 83.576 22.974 9.670 1.00 39.94 99 LYS A CA 1
ATOM 771 C C . LYS A 1 99 ? 84.070 24.356 9.233 1.00 39.94 99 LYS A C 1
ATOM 773 O O . LYS A 1 99 ? 83.374 24.948 8.382 1.00 39.94 99 LYS A O 1
#

Sequence (99 aa):
VAEDYVHRIGRTGRAGATGQAVSLVSADEIKQLTDIERLIKKLITRKPIDGFEPVHDLPASRLDTRPFKPKKPKKPKAGHRDGQRSGENARGHKPARRK